Protein AF-A0A2A4LV52-F1 (afdb_monomer)

Solvent-accessible surface area (backbone atoms only — not comparable to full-atom values): 8331 Å² total; per-residue (Å²): 109,85,69,52,55,65,32,71,67,92,67,89,53,76,90,71,63,57,80,43,78,63,77,78,60,92,86,56,57,67,69,60,52,54,48,50,57,48,32,52,53,50,46,34,61,74,71,62,59,76,91,70,81,83,74,89,60,63,65,87,78,46,55,69,75,65,46,70,74,53,91,73,77,70,91,44,71,68,54,44,46,52,49,47,67,78,61,40,65,55,48,39,53,93,69,74,39,54,70,71,58,53,51,52,50,45,52,60,51,47,55,58,49,50,54,54,75,74,45,89,51,74,63,53,48,75,75,50,69,85,113

Foldseek 3Di:
DVQDQKDFDDDPDPVPTDIDGHPDDPVDDPVVVVLVVVLVVVVCVVVVPDPDDDDPDRLVPDD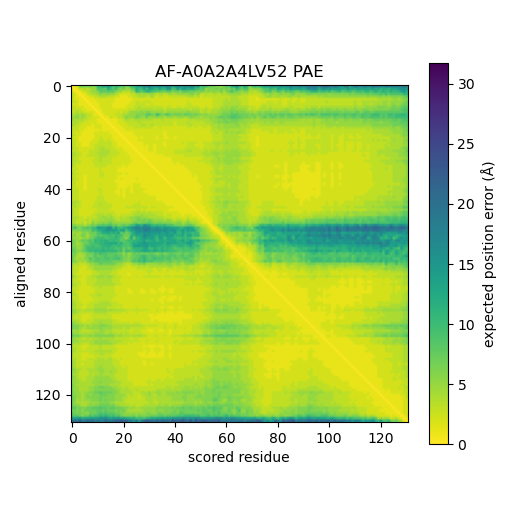PVVNVVDDDDDPDPLSVLVCCVVPVPSSPVPPNDDPVRSVVVSVVVVVVVVVVVPDDDVVCCVVPVVD

pLDDT: mean 93.96, std 7.65, range [66.62, 98.75]

Mean predicted aligned error: 4.25 Å

Nearest PDB structures (foldseek):
  8pvg-assembly1_A  TM=9.903E-01  e=9.230E-13  Escherichia coli
  7w85-assembly1_A  TM=9.810E-01  e=1.764E-12  Escherichia coli BL21(DE3)
  4xyc-assembly2_J  TM=9.687E-01  e=3.143E-10  Mycobacterium tuberculosis
  1hto-assembly1_A  TM=9.729E-01  e=1.076E-09  Mycobacterium tuberculosis
  4xyc-assembly1_A  TM=9.620E-01  e=1.009E-09  Mycobacterium tuberculosis

Secondary structure (DSSP, 8-state):
--SSSEE----SSGGG---EE-S--TTS-HHHHHHHHHHHHHHHHHTT----S---S-GGGS-HHHHHTS----SSHHHHHHHHHHTTHHHHGGGSS-HHHHHHHHHHHHHHHHHHHTSPPHHHHHHHTT-

Sequence (131 aa):
NRSASIRIPFVANPKARRIEVRYPDPTANPYLAFTAMLMAGLDGIQNKIHPGDAADKDLYDLPPEEAAAIPTVASSFEQALEALDNDRAFLTAGGVMDDDVIDAYIALKSEEIERLNMTTHPVEFDMYYSV

Radius of gyration: 18.86 Å; Cα contacts (8 Å, |Δi|>4): 66; chains: 1; bounding box: 32×36×62 Å

Structure (mmCIF, N/CA/C/O backbone):
data_AF-A0A2A4LV52-F1
#
_entry.id   AF-A0A2A4LV52-F1
#
loop_
_atom_site.group_PDB
_atom_site.id
_atom_site.type_symbol
_atom_site.label_atom_id
_atom_site.label_alt_id
_atom_site.label_comp_id
_atom_site.label_asym_id
_atom_site.label_entity_id
_atom_site.label_seq_id
_atom_site.pdbx_PDB_ins_c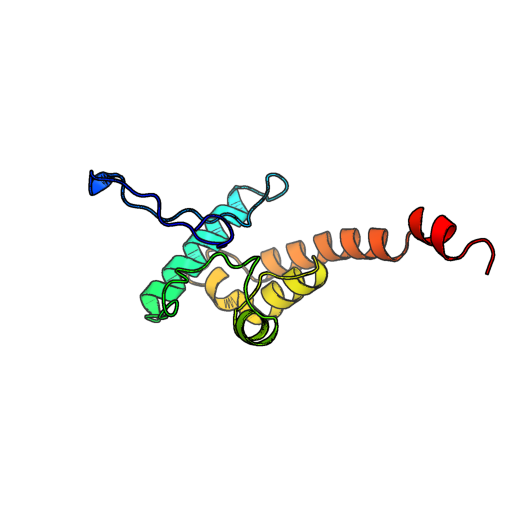ode
_atom_site.Cartn_x
_atom_site.Cartn_y
_atom_site.Cartn_z
_atom_site.occupancy
_atom_site.B_iso_or_equiv
_atom_site.auth_seq_id
_atom_site.auth_comp_id
_atom_site.auth_asym_id
_atom_site.auth_atom_id
_atom_site.pdbx_PDB_model_num
ATOM 1 N N . ASN A 1 1 ? 13.656 -15.436 5.053 1.00 66.62 1 ASN A N 1
ATOM 2 C CA . ASN A 1 1 ? 13.100 -15.174 3.718 1.00 66.62 1 ASN A CA 1
ATOM 3 C C . ASN A 1 1 ? 13.164 -13.669 3.410 1.00 66.62 1 ASN A C 1
ATOM 5 O O . ASN A 1 1 ? 12.748 -12.890 4.262 1.00 66.62 1 ASN A O 1
ATOM 9 N N . ARG A 1 2 ? 13.779 -13.245 2.291 1.00 75.06 2 ARG A N 1
ATOM 10 C CA . ARG A 1 2 ? 13.836 -11.825 1.857 1.00 75.06 2 ARG A CA 1
ATOM 11 C C . ARG A 1 2 ? 12.910 -11.517 0.674 1.00 75.06 2 ARG A C 1
ATOM 13 O O . ARG A 1 2 ? 12.724 -10.337 0.393 1.00 75.06 2 ARG A O 1
ATOM 20 N N . SER A 1 3 ? 12.360 -12.541 0.024 1.00 81.06 3 SER A N 1
ATOM 21 C CA . SER A 1 3 ? 11.364 -12.407 -1.040 1.00 81.06 3 SER A CA 1
ATOM 22 C C . SER A 1 3 ? 9.948 -12.217 -0.492 1.00 81.06 3 SER A C 1
ATOM 24 O O . SER A 1 3 ? 9.090 -11.690 -1.186 1.00 81.06 3 SER A O 1
ATOM 26 N N . ALA A 1 4 ? 9.713 -12.548 0.782 1.00 87.00 4 ALA A N 1
ATOM 27 C CA . ALA A 1 4 ? 8.453 -12.266 1.467 1.00 87.00 4 ALA A CA 1
ATOM 28 C C . ALA A 1 4 ? 8.227 -10.765 1.746 1.00 87.00 4 ALA A C 1
ATOM 30 O O . ALA A 1 4 ? 9.115 -10.061 2.241 1.00 87.00 4 ALA A O 1
ATOM 31 N N . SER A 1 5 ? 6.989 -10.318 1.523 1.00 92.19 5 SER A N 1
ATOM 32 C CA . SER A 1 5 ? 6.509 -8.948 1.758 1.00 92.19 5 SER A CA 1
ATOM 33 C C . SER A 1 5 ? 6.501 -8.529 3.231 1.00 92.19 5 SER A C 1
ATOM 35 O O . SER A 1 5 ? 6.680 -7.351 3.540 1.00 92.19 5 SER A O 1
ATOM 37 N N . ILE A 1 6 ? 6.322 -9.483 4.150 1.00 94.62 6 ILE A N 1
ATOM 38 C CA . ILE A 1 6 ? 6.437 -9.268 5.595 1.00 94.62 6 ILE A CA 1
ATOM 39 C C . ILE A 1 6 ? 7.563 -10.151 6.118 1.00 94.62 6 ILE A C 1
ATOM 41 O O . ILE A 1 6 ? 7.543 -11.373 5.975 1.00 94.62 6 ILE A O 1
ATOM 45 N N . ARG A 1 7 ? 8.555 -9.530 6.754 1.00 94.19 7 ARG A N 1
ATOM 46 C CA . ARG A 1 7 ? 9.685 -10.221 7.376 1.00 94.19 7 ARG A CA 1
ATOM 47 C C . ARG A 1 7 ? 9.580 -10.142 8.892 1.00 94.19 7 ARG A C 1
ATOM 49 O O . ARG A 1 7 ? 9.290 -9.087 9.446 1.00 94.19 7 ARG A O 1
ATOM 56 N N . ILE A 1 8 ? 9.918 -11.235 9.571 1.00 93.75 8 ILE A N 1
ATOM 57 C CA . ILE A 1 8 ? 10.145 -11.258 11.020 1.00 93.75 8 ILE A CA 1
ATOM 58 C C . ILE A 1 8 ? 11.663 -11.229 11.256 1.00 93.75 8 ILE A C 1
ATOM 60 O O . ILE A 1 8 ? 12.339 -12.224 10.979 1.00 93.75 8 ILE A O 1
ATOM 64 N N . PRO A 1 9 ? 12.250 -10.105 11.713 1.00 93.50 9 PRO A N 1
ATOM 65 C CA . PRO A 1 9 ? 13.676 -10.048 12.007 1.00 93.50 9 PRO A CA 1
ATOM 66 C C . PRO A 1 9 ? 14.041 -10.988 13.159 1.00 93.50 9 PRO A C 1
ATOM 68 O O . PRO A 1 9 ? 13.412 -10.960 14.218 1.00 93.50 9 PRO A O 1
ATOM 71 N N . PHE A 1 10 ? 15.098 -11.781 12.978 1.00 93.44 10 PHE A N 1
ATOM 72 C CA . PHE A 1 10 ? 15.627 -12.615 14.052 1.00 93.44 10 PHE A CA 1
ATOM 73 C C . PHE A 1 10 ? 16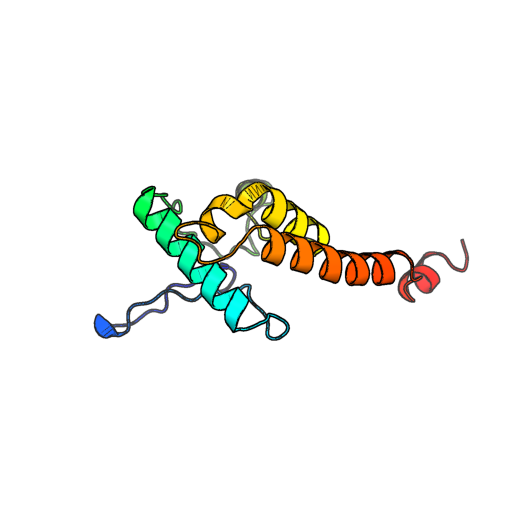.253 -11.738 15.144 1.00 93.44 10 PHE A C 1
ATOM 75 O O . PHE A 1 10 ? 17.182 -10.972 14.880 1.00 93.44 10 PHE A O 1
ATOM 82 N N . VAL A 1 11 ? 15.744 -11.848 16.372 1.00 95.69 11 VAL A N 1
ATOM 83 C CA . VAL A 1 11 ? 16.219 -11.099 17.542 1.00 95.69 11 VAL A CA 1
ATOM 84 C C . VAL A 1 11 ? 16.155 -11.970 18.796 1.00 95.69 11 VAL A C 1
ATOM 86 O O . VAL A 1 11 ? 15.175 -12.677 19.017 1.00 95.69 11 VAL A O 1
ATOM 89 N N . ALA A 1 12 ? 17.183 -11.891 19.647 1.00 96.06 12 ALA A N 1
ATOM 90 C CA . ALA A 1 12 ? 17.207 -12.607 20.926 1.00 96.06 12 ALA A CA 1
ATOM 91 C C . ALA A 1 12 ? 16.421 -11.874 22.030 1.00 96.06 12 ALA A C 1
ATOM 93 O O . ALA A 1 12 ? 15.802 -12.506 22.880 1.00 96.06 12 ALA A O 1
ATOM 94 N N . ASN A 1 13 ? 16.431 -10.534 22.021 1.00 96.75 13 ASN A N 1
ATOM 95 C CA . ASN A 1 13 ? 15.744 -9.721 23.024 1.00 96.75 13 ASN A CA 1
ATOM 96 C C . ASN A 1 13 ? 14.234 -9.646 22.722 1.00 96.75 13 ASN A C 1
ATOM 98 O O . ASN A 1 13 ? 13.867 -9.102 21.675 1.00 96.75 13 ASN A O 1
ATOM 102 N N . PRO A 1 14 ? 13.347 -10.084 23.639 1.00 96.62 14 PRO A N 1
ATOM 103 C CA . PRO A 1 14 ? 11.900 -9.992 23.446 1.00 96.62 14 PRO A CA 1
ATOM 104 C C . PRO A 1 14 ? 11.397 -8.569 23.168 1.00 96.62 14 PRO A C 1
ATOM 106 O O . PRO A 1 14 ? 10.486 -8.402 22.366 1.00 96.62 14 PRO A O 1
ATOM 109 N N . LYS A 1 15 ? 12.025 -7.536 23.750 1.00 97.06 15 LYS A N 1
ATOM 110 C CA . LYS A 1 15 ? 11.649 -6.126 23.527 1.00 97.06 15 LYS A CA 1
ATOM 111 C C . LYS A 1 15 ? 11.951 -5.623 22.111 1.00 97.06 15 LYS A C 1
ATOM 113 O O . LYS A 1 15 ? 11.442 -4.583 21.721 1.00 97.06 15 LYS A O 1
ATOM 118 N N . ALA A 1 16 ? 12.791 -6.331 21.354 1.00 97.12 16 ALA A N 1
ATOM 119 C CA . ALA A 1 16 ? 13.133 -5.983 19.975 1.00 97.12 16 ALA A CA 1
ATOM 120 C C . ALA A 1 16 ? 12.271 -6.726 18.934 1.00 97.12 16 ALA A C 1
ATOM 122 O O . ALA A 1 16 ? 12.462 -6.519 17.728 1.00 97.12 16 ALA A O 1
ATOM 123 N N . ARG A 1 17 ? 11.368 -7.617 19.380 1.00 97.12 17 ARG A N 1
ATOM 124 C CA . ARG A 1 17 ? 10.502 -8.423 18.513 1.00 97.12 17 ARG A CA 1
ATOM 125 C C . ARG A 1 17 ? 9.500 -7.523 17.798 1.00 97.12 17 ARG A C 1
ATOM 127 O O . ARG A 1 17 ? 8.819 -6.725 18.431 1.00 97.12 17 ARG A O 1
ATOM 134 N N . ARG A 1 18 ? 9.435 -7.659 16.476 1.00 97.62 18 ARG A N 1
ATOM 135 C CA . ARG A 1 18 ? 8.599 -6.844 15.590 1.00 97.62 18 ARG A CA 1
ATOM 136 C C . ARG A 1 18 ? 8.395 -7.544 14.251 1.00 97.62 18 ARG A C 1
ATOM 138 O O . ARG A 1 18 ? 9.080 -8.526 13.964 1.00 97.62 18 ARG A O 1
ATOM 145 N N . ILE A 1 19 ? 7.510 -6.987 13.437 1.00 97.38 19 ILE A N 1
ATOM 146 C CA . ILE A 1 19 ? 7.397 -7.286 12.009 1.00 97.38 19 ILE A CA 1
ATOM 147 C C . ILE A 1 19 ? 8.038 -6.162 11.191 1.00 97.38 19 ILE A C 1
ATOM 149 O O . ILE A 1 19 ? 8.208 -5.043 11.677 1.00 97.38 19 ILE A O 1
ATOM 153 N N . GLU A 1 20 ? 8.409 -6.466 9.957 1.00 97.31 20 GLU A N 1
ATOM 154 C CA . GLU A 1 20 ? 8.872 -5.503 8.966 1.00 97.31 20 GLU A CA 1
ATOM 155 C C . GLU A 1 20 ? 8.057 -5.693 7.687 1.00 97.31 20 GLU A C 1
ATOM 157 O O . GLU A 1 20 ? 8.171 -6.724 7.025 1.00 97.31 20 GLU A O 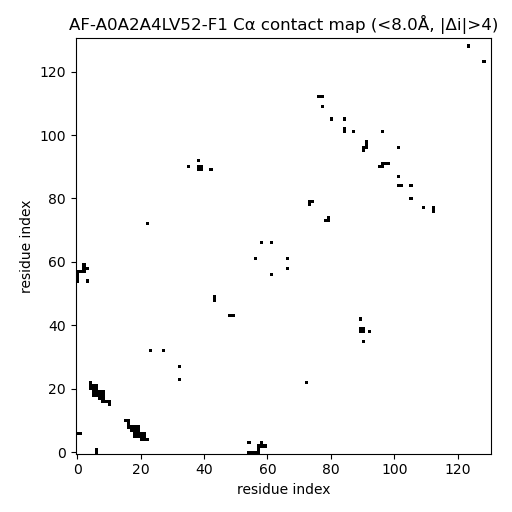1
ATOM 162 N N . VAL A 1 21 ? 7.248 -4.691 7.354 1.00 97.38 21 VAL A N 1
ATOM 163 C CA . VAL A 1 21 ? 6.466 -4.623 6.117 1.00 97.38 21 VAL A CA 1
ATOM 164 C C . VAL A 1 21 ? 7.342 -3.985 5.035 1.00 97.38 21 VAL A C 1
ATOM 166 O O . VAL A 1 21 ? 7.900 -2.913 5.259 1.00 97.38 21 VAL A O 1
ATOM 169 N N . ARG A 1 22 ? 7.531 -4.668 3.899 1.00 96.06 22 ARG A N 1
ATOM 170 C CA . ARG A 1 22 ? 8.605 -4.364 2.928 1.00 96.06 22 ARG A CA 1
ATOM 171 C C . ARG A 1 22 ? 8.130 -3.841 1.573 1.00 96.06 22 ARG A C 1
ATOM 173 O O . ARG A 1 22 ? 8.975 -3.448 0.779 1.00 96.06 22 ARG A O 1
ATOM 180 N N . TYR A 1 23 ? 6.827 -3.871 1.304 1.00 95.81 23 TYR A N 1
ATOM 181 C CA . TYR A 1 23 ? 6.250 -3.333 0.070 1.00 95.81 23 TYR A CA 1
ATOM 182 C C . TYR A 1 23 ? 6.082 -1.800 0.026 1.00 95.81 23 TYR A C 1
ATOM 184 O O . TYR A 1 23 ? 6.018 -1.288 -1.086 1.00 95.81 23 TYR A O 1
ATOM 192 N N . PRO A 1 24 ? 6.020 -1.038 1.144 1.00 97.50 24 PRO A N 1
ATOM 193 C CA . PRO A 1 24 ? 5.979 0.420 1.059 1.00 97.50 24 PRO A CA 1
ATOM 194 C C . PRO A 1 24 ? 7.269 1.005 0.476 1.00 97.50 24 PRO A C 1
ATOM 196 O O . PRO A 1 24 ? 8.369 0.559 0.812 1.00 97.50 24 PRO A O 1
ATOM 199 N N . ASP A 1 25 ? 7.132 2.060 -0.324 1.00 97.81 25 ASP A N 1
ATOM 200 C CA . ASP A 1 25 ? 8.242 2.811 -0.909 1.00 97.81 25 ASP A CA 1
ATOM 201 C C . ASP A 1 25 ? 8.242 4.297 -0.462 1.00 97.81 25 ASP A C 1
ATOM 203 O O . ASP A 1 25 ? 7.272 4.770 0.139 1.00 97.81 25 ASP A O 1
ATOM 207 N N . PRO A 1 26 ? 9.331 5.058 -0.708 1.00 97.56 26 PRO A N 1
ATOM 208 C CA . PRO A 1 26 ? 9.462 6.443 -0.243 1.00 97.56 26 PRO A CA 1
ATOM 209 C C . PRO A 1 26 ? 8.523 7.467 -0.899 1.00 97.56 26 PRO A C 1
ATOM 211 O O . PRO A 1 26 ? 8.522 8.620 -0.473 1.00 97.56 26 PRO A O 1
ATOM 214 N N . THR A 1 27 ? 7.768 7.097 -1.937 1.00 97.62 27 THR A N 1
ATOM 215 C CA . THR A 1 27 ? 6.774 7.983 -2.565 1.00 97.62 27 THR A CA 1
ATOM 216 C C . THR A 1 27 ? 5.469 8.042 -1.772 1.00 97.62 27 THR A C 1
ATOM 218 O O . THR A 1 27 ? 4.672 8.967 -1.949 1.00 97.62 27 THR A O 1
ATOM 221 N N . ALA A 1 28 ? 5.261 7.094 -0.853 1.00 97.88 28 ALA A N 1
ATOM 222 C CA . ALA A 1 28 ? 4.098 7.067 0.012 1.00 97.88 28 ALA A CA 1
ATOM 223 C C . ALA A 1 28 ? 4.070 8.270 0.970 1.00 97.88 28 ALA A C 1
ATOM 225 O O . ALA A 1 28 ? 5.086 8.678 1.537 1.00 97.88 28 ALA A O 1
ATOM 226 N N . ASN A 1 29 ? 2.872 8.800 1.232 1.00 98.19 29 ASN A N 1
ATOM 227 C CA . ASN A 1 29 ? 2.686 9.757 2.318 1.00 98.19 29 ASN A CA 1
ATOM 228 C C . ASN A 1 29 ? 2.867 9.016 3.660 1.00 98.19 29 ASN A C 1
ATOM 230 O O . ASN A 1 29 ? 2.058 8.134 3.962 1.00 98.19 29 ASN A O 1
ATOM 234 N N . PRO A 1 30 ? 3.872 9.361 4.489 1.00 98.06 30 PRO A N 1
ATOM 235 C CA . PRO A 1 30 ? 4.194 8.594 5.691 1.00 98.06 30 PRO A CA 1
ATOM 236 C C . PRO A 1 30 ? 3.052 8.582 6.714 1.00 98.06 30 PRO A C 1
ATOM 238 O O . PRO A 1 30 ? 2.871 7.585 7.409 1.00 98.06 30 PRO A O 1
ATOM 241 N N . TYR A 1 31 ? 2.252 9.651 6.786 1.00 98.38 31 TYR A N 1
ATOM 242 C CA . TYR A 1 31 ? 1.111 9.716 7.698 1.00 98.38 31 TYR A CA 1
ATOM 243 C C . TYR A 1 31 ? 0.027 8.721 7.285 1.00 98.38 31 TYR 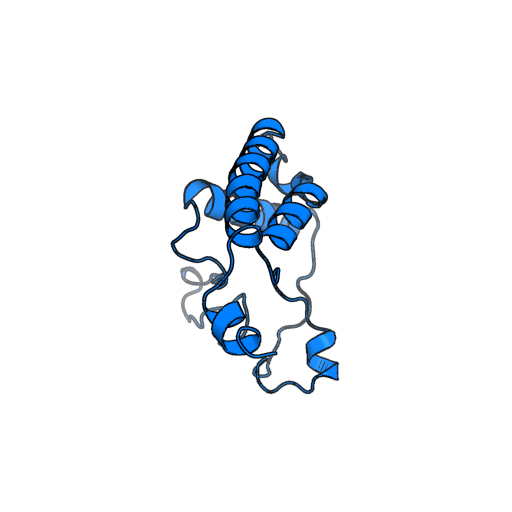A C 1
ATOM 245 O O . TYR A 1 31 ? -0.414 7.914 8.102 1.00 98.38 31 TYR A O 1
ATOM 253 N N . LEU A 1 32 ? -0.360 8.734 6.008 1.00 98.06 32 LEU A N 1
ATOM 254 C CA . LEU A 1 32 ? -1.400 7.843 5.492 1.00 98.06 32 LEU A CA 1
ATOM 255 C C . LEU A 1 32 ? -0.930 6.386 5.488 1.00 98.06 32 LEU A C 1
ATOM 257 O O . LEU A 1 32 ? -1.666 5.509 5.925 1.00 98.06 32 LEU A O 1
ATOM 261 N N . ALA A 1 33 ? 0.316 6.132 5.084 1.00 98.25 33 ALA A N 1
ATOM 262 C CA . ALA A 1 33 ? 0.876 4.787 5.020 1.00 98.25 33 ALA A CA 1
ATOM 263 C C . ALA A 1 33 ? 0.965 4.124 6.403 1.00 98.25 33 ALA A C 1
ATOM 265 O O . ALA A 1 33 ? 0.528 2.984 6.569 1.00 98.25 33 ALA A O 1
ATOM 266 N N . PHE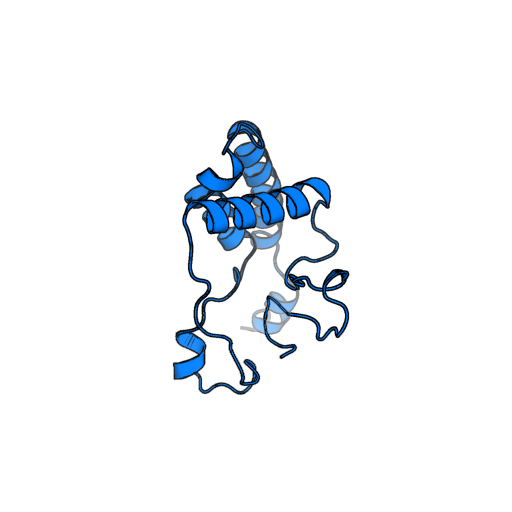 A 1 34 ? 1.496 4.823 7.416 1.00 98.38 34 PHE A N 1
ATOM 267 C CA . PHE A 1 34 ? 1.548 4.277 8.776 1.00 98.38 34 PHE A CA 1
ATOM 268 C C . PHE A 1 34 ? 0.160 4.117 9.389 1.00 98.38 34 PHE A C 1
ATOM 270 O O . PHE A 1 34 ? -0.071 3.128 10.083 1.00 98.38 34 PHE A O 1
ATOM 277 N N . THR A 1 35 ? -0.767 5.034 9.099 1.00 98.31 35 THR A N 1
ATOM 278 C CA . THR A 1 35 ? -2.156 4.912 9.554 1.00 98.31 35 THR A CA 1
ATOM 279 C C . THR A 1 35 ? -2.813 3.677 8.945 1.00 98.31 35 THR A C 1
ATOM 281 O O . THR A 1 35 ? -3.307 2.837 9.688 1.00 98.31 35 THR A O 1
ATOM 284 N N . ALA A 1 36 ? -2.736 3.494 7.625 1.00 98.38 36 ALA A N 1
ATOM 285 C CA . ALA A 1 36 ? -3.313 2.334 6.950 1.00 98.38 36 ALA A CA 1
ATOM 286 C C . ALA A 1 36 ? -2.723 1.008 7.456 1.00 98.38 36 ALA A C 1
ATOM 288 O O . ALA A 1 36 ? -3.466 0.078 7.760 1.00 98.38 36 ALA A O 1
ATOM 289 N N . MET A 1 37 ? -1.398 0.932 7.636 1.00 98.50 37 MET A N 1
ATOM 290 C CA . MET A 1 37 ? -0.750 -0.260 8.200 1.00 98.50 37 MET A CA 1
ATOM 291 C C . MET A 1 37 ? -1.196 -0.557 9.637 1.00 98.50 37 MET A C 1
ATOM 293 O O . MET A 1 37 ? -1.392 -1.720 9.990 1.00 98.50 37 MET A O 1
ATOM 297 N N . LEU A 1 38 ? -1.353 0.474 10.474 1.00 98.56 38 LEU A N 1
ATOM 298 C CA . LEU A 1 38 ? -1.839 0.305 11.841 1.00 98.56 38 LEU A CA 1
ATOM 299 C C . LEU A 1 38 ? -3.287 -0.188 11.849 1.00 98.56 38 LEU A C 1
ATOM 301 O O . LEU A 1 38 ? -3.589 -1.157 12.541 1.00 98.56 38 LEU A O 1
ATOM 305 N N . MET A 1 39 ? -4.157 0.455 11.072 1.00 98.56 39 MET A N 1
ATOM 306 C CA . MET A 1 39 ? -5.580 0.127 11.011 1.00 98.56 39 MET A CA 1
ATOM 307 C C . MET A 1 39 ? -5.807 -1.296 10.494 1.00 98.56 39 MET A C 1
ATOM 309 O O . MET A 1 39 ? -6.530 -2.054 11.133 1.00 98.56 39 MET A O 1
ATOM 313 N N . ALA A 1 40 ? -5.105 -1.711 9.432 1.00 98.50 40 ALA A N 1
ATOM 314 C CA . ALA A 1 40 ? -5.167 -3.085 8.925 1.00 98.50 40 ALA A CA 1
ATOM 315 C C . ALA A 1 40 ? -4.706 -4.112 9.977 1.00 98.50 40 ALA A C 1
ATOM 317 O O . ALA A 1 40 ? -5.316 -5.166 10.156 1.00 98.50 40 ALA A O 1
ATOM 318 N N . GLY A 1 41 ? -3.641 -3.795 10.723 1.00 98.31 41 GLY A N 1
ATOM 319 C CA . GLY A 1 41 ? -3.165 -4.646 11.813 1.00 98.31 41 GLY A CA 1
ATOM 320 C C . GLY A 1 41 ? -4.168 -4.761 12.967 1.00 98.31 41 GLY A C 1
ATOM 321 O O . GLY A 1 41 ? -4.343 -5.846 13.522 1.00 98.31 41 GLY A O 1
ATOM 322 N N . LEU A 1 42 ? -4.833 -3.660 13.329 1.00 98.56 42 LEU A N 1
ATOM 323 C CA . LEU A 1 42 ? -5.859 -3.645 14.373 1.00 98.56 42 LEU A CA 1
ATOM 324 C C . LEU A 1 42 ? -7.102 -4.434 13.961 1.00 98.56 42 LEU A C 1
ATOM 326 O O . LEU A 1 42 ? -7.598 -5.214 14.774 1.00 98.56 42 LEU A O 1
ATOM 330 N N . ASP A 1 43 ? -7.560 -4.281 12.720 1.00 98.62 43 ASP A N 1
ATOM 331 C CA . ASP A 1 43 ? -8.678 -5.057 12.183 1.00 98.62 43 ASP A CA 1
ATOM 332 C C . ASP A 1 43 ? -8.379 -6.564 12.227 1.00 98.62 43 ASP A C 1
ATOM 334 O O . ASP A 1 43 ? -9.142 -7.342 12.807 1.00 98.62 43 ASP A O 1
ATOM 338 N N . GLY A 1 44 ? -7.187 -6.968 11.772 1.00 98.38 44 GLY A N 1
ATOM 339 C CA . GLY A 1 44 ? -6.741 -8.359 11.850 1.00 98.38 44 GLY A CA 1
ATOM 340 C C . GLY A 1 44 ? -6.724 -8.921 13.277 1.00 98.38 44 GLY A C 1
ATOM 341 O O . GLY A 1 44 ? -7.088 -10.080 13.490 1.00 98.38 44 GLY A O 1
ATOM 342 N N . ILE A 1 45 ? -6.360 -8.105 14.275 1.00 98.38 45 ILE A N 1
ATOM 343 C CA . ILE A 1 45 ? -6.412 -8.490 15.695 1.00 98.38 45 ILE A CA 1
ATOM 344 C C . ILE A 1 45 ? -7.861 -8.656 16.169 1.00 98.38 45 ILE A C 1
ATOM 346 O O . ILE A 1 45 ? -8.173 -9.654 16.824 1.00 98.38 45 ILE A O 1
ATOM 350 N N . GLN A 1 46 ? -8.738 -7.698 15.860 1.00 98.12 46 GLN A N 1
ATOM 351 C CA . GLN A 1 46 ? -10.139 -7.712 16.292 1.00 98.12 46 GLN A CA 1
ATOM 352 C C . GLN A 1 46 ? -10.899 -8.902 15.698 1.00 98.12 46 GLN A C 1
ATOM 354 O O . GLN A 1 46 ? -11.588 -9.622 16.425 1.00 98.12 46 GLN A O 1
ATOM 359 N N . ASN A 1 47 ? -10.693 -9.157 14.407 1.00 98.12 47 ASN A N 1
ATOM 360 C CA . ASN A 1 47 ? -11.352 -10.220 13.654 1.00 98.12 47 ASN A CA 1
ATOM 361 C C . ASN A 1 47 ? -10.617 -11.569 13.721 1.00 98.12 47 ASN A C 1
ATOM 363 O O . ASN A 1 47 ? -11.094 -12.560 13.172 1.00 98.12 47 ASN A O 1
ATOM 367 N N . LYS A 1 48 ? -9.481 -11.642 14.432 1.00 98.00 48 LYS A N 1
ATOM 368 C CA . LYS A 1 48 ? -8.652 -12.852 14.593 1.00 98.00 48 LYS A CA 1
ATOM 369 C C . LYS A 1 48 ? -8.250 -13.480 13.254 1.00 98.00 48 LYS A C 1
ATOM 371 O O . LYS A 1 48 ? -8.279 -14.703 13.100 1.00 98.00 48 LYS A O 1
ATOM 376 N N . ILE A 1 49 ? -7.872 -12.642 12.294 1.00 98.00 49 ILE A N 1
ATOM 377 C CA . ILE A 1 49 ? -7.491 -13.079 10.952 1.00 98.00 49 ILE A CA 1
ATOM 378 C C . ILE A 1 49 ? -6.182 -13.868 11.044 1.00 98.00 49 ILE A C 1
ATOM 380 O O . ILE A 1 49 ? -5.151 -13.353 11.482 1.00 98.00 49 ILE A O 1
ATOM 384 N N . HIS A 1 50 ? -6.225 -15.140 10.649 1.00 96.62 50 HIS A N 1
ATOM 385 C CA . HIS A 1 50 ? -5.033 -15.978 10.590 1.00 96.62 50 HIS A CA 1
ATOM 386 C C . HIS A 1 50 ? -4.233 -15.631 9.320 1.00 96.62 50 HIS A C 1
ATOM 388 O O . HIS A 1 50 ? -4.796 -15.727 8.231 1.00 96.62 50 HIS A O 1
ATOM 394 N N . PRO A 1 51 ? -2.936 -15.273 9.413 1.00 91.81 51 PRO A N 1
ATOM 395 C CA . PRO A 1 51 ? -2.141 -14.848 8.252 1.00 91.81 51 PRO A CA 1
ATOM 396 C C . PRO A 1 51 ? -1.780 -15.994 7.291 1.00 91.81 51 PRO A C 1
ATOM 398 O O . PRO A 1 51 ? -1.194 -15.753 6.241 1.00 91.81 51 PRO A O 1
ATOM 401 N N . GLY A 1 52 ? -2.104 -17.233 7.662 1.00 90.50 52 GLY A N 1
ATOM 402 C CA . GLY A 1 52 ? -1.665 -18.442 6.969 1.00 90.50 52 GLY A CA 1
ATOM 403 C C . GLY A 1 52 ? -0.344 -18.971 7.520 1.00 90.50 52 GLY A C 1
ATOM 404 O O . GLY A 1 52 ? 0.195 -18.451 8.502 1.00 90.50 52 GLY A O 1
ATOM 405 N N . ASP A 1 53 ? 0.148 -20.038 6.901 1.00 88.38 53 ASP A N 1
ATOM 406 C CA . ASP A 1 53 ? 1.410 -20.662 7.284 1.00 88.38 53 ASP A CA 1
ATOM 407 C C . ASP A 1 53 ? 2.607 -19.862 6.756 1.00 88.38 53 ASP A C 1
ATOM 409 O O . ASP A 1 53 ? 2.549 -19.207 5.712 1.00 88.38 53 ASP A O 1
ATOM 413 N N . ALA A 1 54 ? 3.719 -19.902 7.492 1.00 84.88 54 ALA A N 1
ATOM 414 C CA . ALA A 1 54 ? 4.929 -19.196 7.099 1.00 84.88 54 ALA A CA 1
ATOM 415 C C . ALA A 1 54 ? 5.548 -19.812 5.833 1.00 84.88 54 ALA A C 1
ATOM 417 O O . ALA A 1 54 ? 5.718 -21.026 5.725 1.00 84.88 54 ALA A O 1
ATOM 418 N N . ALA A 1 55 ? 5.945 -18.958 4.888 1.00 79.00 55 ALA A N 1
ATOM 419 C CA . ALA A 1 55 ? 6.677 -19.388 3.704 1.00 79.00 55 ALA A CA 1
ATOM 420 C C . ALA A 1 55 ? 8.169 -19.601 4.025 1.00 79.00 55 ALA A C 1
ATOM 422 O O . ALA A 1 55 ? 8.949 -18.643 4.112 1.00 79.00 55 ALA A O 1
ATOM 423 N N . ASP A 1 56 ? 8.569 -20.866 4.154 1.00 68.88 56 ASP A N 1
ATOM 424 C CA . ASP A 1 56 ? 9.953 -21.259 4.460 1.00 68.88 56 ASP A CA 1
ATOM 425 C C . ASP A 1 56 ? 10.867 -21.347 3.220 1.00 68.88 56 ASP A C 1
ATOM 427 O O . ASP A 1 56 ? 12.094 -21.357 3.355 1.00 68.88 56 ASP A O 1
ATOM 431 N N . LYS A 1 57 ? 10.293 -21.369 2.009 1.00 71.31 57 LYS A N 1
ATOM 432 C CA . LYS A 1 57 ? 11.022 -21.394 0.726 1.00 71.31 57 LYS A CA 1
ATOM 433 C C . LYS A 1 57 ? 11.270 -19.981 0.186 1.00 71.31 57 LYS A C 1
ATOM 435 O O . LYS A 1 57 ? 10.518 -19.057 0.496 1.00 71.31 57 LYS A O 1
ATOM 440 N N . ASP A 1 58 ? 12.301 -19.809 -0.643 1.00 74.81 58 ASP A N 1
ATOM 441 C CA . ASP A 1 58 ? 12.448 -18.575 -1.424 1.00 74.81 58 ASP A CA 1
ATOM 442 C C . ASP A 1 58 ? 11.302 -18.479 -2.441 1.00 74.81 58 ASP A C 1
ATOM 444 O O . ASP A 1 58 ? 11.116 -19.385 -3.251 1.00 74.81 58 ASP A O 1
ATOM 448 N N . LEU A 1 59 ? 10.513 -17.405 -2.368 1.00 75.94 59 LEU A N 1
ATOM 449 C CA . LEU A 1 59 ? 9.330 -17.214 -3.206 1.00 75.94 59 LEU A CA 1
ATOM 450 C C . LEU A 1 59 ? 9.674 -17.023 -4.691 1.00 75.94 59 LEU A C 1
ATOM 452 O O . LEU A 1 59 ? 8.811 -17.257 -5.530 1.00 75.94 59 LEU A O 1
ATOM 456 N N . TYR A 1 60 ? 10.906 -16.620 -5.025 1.00 70.31 60 TYR A N 1
ATOM 457 C CA . TYR A 1 60 ? 11.320 -16.424 -6.420 1.00 70.31 60 TYR A CA 1
ATOM 458 C C . TYR A 1 60 ? 11.515 -17.736 -7.190 1.00 70.31 60 TYR A C 1
ATOM 460 O O . TYR A 1 60 ? 11.356 -17.749 -8.407 1.00 70.31 60 TYR A O 1
ATOM 468 N N . ASP A 1 61 ? 11.815 -18.828 -6.485 1.00 76.50 61 ASP A N 1
ATOM 469 C CA . ASP A 1 61 ? 12.142 -20.128 -7.083 1.00 76.50 61 ASP A CA 1
ATOM 470 C C . ASP A 1 61 ? 10.980 -21.133 -6.978 1.00 76.50 61 ASP A C 1
ATOM 472 O O . ASP A 1 61 ? 11.158 -22.339 -7.177 1.00 76.50 61 ASP A O 1
ATOM 476 N N . LEU A 1 62 ? 9.780 -20.662 -6.627 1.00 78.06 62 LEU A N 1
ATOM 477 C CA . LEU A 1 62 ? 8.608 -21.523 -6.530 1.00 78.06 62 LEU A CA 1
ATOM 478 C C . LEU A 1 62 ? 8.139 -21.977 -7.921 1.00 78.06 62 LEU A C 1
ATOM 480 O O . LEU A 1 62 ? 8.098 -21.170 -8.854 1.00 78.06 62 LEU A O 1
ATOM 484 N N . PRO A 1 63 ? 7.714 -23.246 -8.071 1.00 83.88 63 PRO A N 1
ATOM 485 C CA . PRO A 1 63 ? 6.993 -23.679 -9.260 1.00 83.88 63 PRO A CA 1
ATOM 486 C C . PRO A 1 63 ? 5.783 -22.763 -9.519 1.00 83.88 63 PRO A C 1
ATOM 488 O O . PRO A 1 63 ? 5.115 -22.380 -8.555 1.00 83.88 63 PRO A O 1
ATOM 491 N N . PRO A 1 64 ? 5.438 -22.449 -10.783 1.00 82.88 64 PRO A N 1
ATOM 492 C CA . PRO A 1 64 ? 4.331 -21.540 -11.103 1.00 82.88 64 PRO A CA 1
ATOM 493 C C . PRO A 1 64 ? 2.997 -21.919 -10.446 1.00 82.88 64 PRO A C 1
ATOM 495 O O . PRO A 1 64 ? 2.243 -21.045 -10.032 1.00 82.88 64 PRO A O 1
ATOM 498 N N . GLU A 1 65 ? 2.729 -23.220 -10.307 1.00 82.88 65 GLU A N 1
ATOM 499 C CA . GLU A 1 65 ? 1.529 -23.737 -9.638 1.00 82.88 65 GLU A CA 1
ATOM 500 C C . GLU A 1 65 ? 1.508 -23.420 -8.134 1.00 82.88 65 GLU A C 1
ATOM 502 O O . GLU A 1 65 ? 0.466 -23.040 -7.606 1.00 82.88 65 GLU A O 1
ATOM 507 N N . GLU A 1 66 ? 2.654 -23.524 -7.445 1.00 79.94 66 GLU A N 1
ATOM 508 C CA . GLU A 1 66 ? 2.775 -23.144 -6.029 1.00 79.94 66 GLU A CA 1
ATOM 509 C C . GLU A 1 66 ? 2.697 -21.618 -5.867 1.00 79.94 66 GLU A C 1
ATOM 511 O O . GLU A 1 66 ? 2.052 -21.130 -4.942 1.00 79.94 66 GLU A O 1
ATOM 516 N N . ALA A 1 67 ? 3.309 -20.858 -6.782 1.00 80.50 67 ALA A N 1
ATOM 517 C CA . ALA A 1 67 ? 3.307 -19.396 -6.748 1.00 80.50 67 ALA A CA 1
ATOM 518 C C . ALA A 1 67 ? 1.906 -18.799 -6.965 1.00 80.50 67 ALA A C 1
ATOM 520 O O . ALA A 1 67 ? 1.553 -17.821 -6.311 1.00 80.50 67 ALA A O 1
ATOM 521 N N . ALA A 1 68 ? 1.087 -19.405 -7.832 1.00 83.31 68 ALA A N 1
ATOM 522 C CA . ALA A 1 68 ? -0.273 -18.943 -8.121 1.00 83.31 68 ALA A CA 1
ATOM 523 C C . ALA A 1 68 ? -1.221 -19.015 -6.910 1.00 83.31 68 ALA A C 1
ATOM 525 O O . ALA A 1 68 ? -2.221 -18.301 -6.866 1.00 83.31 68 ALA A O 1
ATOM 526 N N . ALA A 1 69 ? -0.919 -19.865 -5.924 1.00 84.25 69 ALA A N 1
ATOM 527 C CA . ALA A 1 69 ? -1.696 -19.974 -4.693 1.00 84.25 69 ALA A CA 1
ATOM 528 C C . ALA A 1 69 ? -1.335 -18.900 -3.648 1.00 84.25 69 ALA A C 1
ATOM 530 O O . ALA A 1 69 ? -2.014 -18.791 -2.626 1.00 84.25 69 ALA A O 1
ATOM 531 N N . ILE A 1 70 ? -0.266 -18.128 -3.869 1.00 85.44 70 ILE A N 1
ATOM 532 C CA . ILE A 1 70 ? 0.234 -17.145 -2.908 1.00 85.44 70 ILE A CA 1
ATOM 533 C C . ILE A 1 70 ? -0.373 -15.775 -3.222 1.00 85.44 70 ILE A C 1
ATOM 535 O O . ILE A 1 70 ? -0.186 -15.269 -4.328 1.00 85.44 70 ILE A O 1
ATOM 539 N N . PRO A 1 71 ? -1.054 -15.128 -2.257 1.00 90.00 71 PRO A N 1
ATOM 540 C CA . PRO A 1 71 ? -1.530 -13.764 -2.435 1.00 90.00 71 PRO A CA 1
ATOM 541 C C . PRO A 1 71 ? -0.374 -12.803 -2.733 1.00 90.00 71 PRO A C 1
ATOM 543 O O . PRO A 1 71 ? 0.638 -12.789 -2.026 1.00 90.00 71 PRO A O 1
ATOM 546 N N . THR A 1 72 ? -0.537 -11.966 -3.754 1.00 91.81 72 THR A N 1
ATOM 547 C CA . THR A 1 72 ? 0.442 -10.946 -4.147 1.00 91.81 72 THR A CA 1
ATOM 548 C C . THR A 1 72 ? -0.085 -9.541 -3.881 1.00 91.81 72 THR A C 1
ATOM 550 O O . THR A 1 72 ? -1.282 -9.326 -3.703 1.00 91.81 72 THR A O 1
ATOM 553 N N . VAL A 1 73 ? 0.820 -8.561 -3.867 1.00 95.06 73 VAL A N 1
ATOM 554 C CA . VAL A 1 73 ? 0.439 -7.142 -3.856 1.00 95.06 73 VAL A CA 1
ATOM 555 C C . VAL A 1 73 ? -0.226 -6.747 -5.180 1.00 95.06 73 VAL A C 1
ATOM 557 O O . VAL A 1 73 ? -0.130 -7.477 -6.170 1.00 95.06 73 VAL A O 1
ATOM 560 N N . ALA A 1 74 ? -0.877 -5.582 -5.196 1.00 97.25 74 ALA A N 1
ATOM 561 C CA . ALA A 1 74 ? -1.418 -5.002 -6.419 1.00 97.25 74 ALA A CA 1
ATOM 562 C C . ALA A 1 74 ? -0.320 -4.840 -7.488 1.00 97.25 74 ALA A C 1
ATOM 564 O O . ALA A 1 74 ? 0.801 -4.423 -7.195 1.00 97.25 74 ALA A O 1
ATOM 565 N N . SER A 1 75 ? -0.662 -5.184 -8.726 1.00 96.25 75 SER A N 1
ATOM 566 C CA . SER A 1 75 ? 0.223 -5.155 -9.897 1.00 96.25 75 SER A CA 1
ATOM 567 C C . SER A 1 75 ? 0.257 -3.797 -10.600 1.00 96.25 75 SER A C 1
ATOM 569 O O . SER A 1 75 ? 1.206 -3.494 -11.321 1.00 96.25 75 SER A O 1
ATOM 571 N N . SER A 1 76 ? -0.761 -2.968 -10.372 1.00 97.75 76 SER A N 1
ATOM 572 C CA . SER A 1 76 ? -0.866 -1.610 -10.889 1.00 97.75 76 SER A CA 1
ATOM 573 C C . SER A 1 76 ? -1.389 -0.672 -9.807 1.00 97.75 76 SER A C 1
ATOM 575 O O . SER A 1 76 ? -2.001 -1.101 -8.824 1.00 97.75 76 SER A O 1
ATOM 577 N N . PHE A 1 77 ? -1.155 0.627 -9.993 1.00 97.62 77 PHE A N 1
ATOM 578 C CA . PHE A 1 77 ? -1.686 1.617 -9.064 1.00 97.62 77 PHE A CA 1
ATOM 579 C C . PHE A 1 77 ? -3.217 1.690 -9.129 1.00 97.62 77 PHE A C 1
ATOM 581 O O . PHE A 1 77 ? -3.864 1.815 -8.097 1.00 97.62 77 PHE A O 1
ATOM 588 N N . GLU A 1 78 ? -3.795 1.499 -10.315 1.00 98.12 78 GLU A N 1
ATOM 589 C CA . GLU A 1 78 ? -5.244 1.406 -10.523 1.00 98.12 78 GLU A CA 1
ATOM 590 C C . GLU A 1 78 ? -5.867 0.267 -9.704 1.00 98.12 78 GLU A C 1
ATOM 592 O O . GLU A 1 78 ? -6.808 0.499 -8.952 1.00 98.12 78 GLU A O 1
ATOM 597 N N . GLN A 1 79 ? -5.264 -0.928 -9.732 1.00 98.31 79 GLN A N 1
ATOM 598 C CA . GLN A 1 79 ? -5.710 -2.061 -8.916 1.00 98.31 79 GLN A CA 1
ATOM 599 C C . GLN A 1 79 ? -5.625 -1.756 -7.412 1.00 98.31 79 GLN A C 1
ATOM 601 O O . GLN A 1 79 ? -6.471 -2.197 -6.636 1.00 98.31 79 GLN A O 1
ATOM 606 N N . ALA A 1 80 ? -4.603 -1.013 -6.976 1.00 98.50 80 ALA A N 1
ATOM 607 C CA . ALA A 1 80 ? -4.470 -0.619 -5.576 1.00 98.50 80 ALA A CA 1
ATOM 608 C C . ALA A 1 80 ? -5.553 0.388 -5.146 1.00 98.50 80 ALA A C 1
ATOM 610 O O . ALA A 1 80 ? -6.046 0.291 -4.023 1.00 98.50 80 ALA A O 1
ATOM 611 N N . LEU A 1 81 ? -5.936 1.328 -6.020 1.00 98.50 81 LEU A N 1
ATOM 612 C CA . LEU A 1 81 ? -7.023 2.277 -5.753 1.00 98.50 81 LEU A CA 1
ATOM 613 C C . LEU A 1 81 ? -8.395 1.592 -5.759 1.00 98.50 81 LEU A C 1
ATOM 615 O O . LEU A 1 81 ? -9.209 1.881 -4.890 1.00 98.50 81 LEU A O 1
ATOM 619 N N . GLU A 1 82 ? -8.633 0.646 -6.669 1.00 98.50 82 GLU A N 1
ATOM 620 C CA . GLU A 1 82 ? -9.857 -0.166 -6.677 1.00 98.50 82 GLU A CA 1
ATOM 621 C C . GLU A 1 82 ? -9.967 -1.031 -5.410 1.00 98.50 82 GLU A C 1
ATOM 623 O O . GLU A 1 82 ? -11.039 -1.150 -4.816 1.00 98.50 82 GLU A O 1
ATOM 628 N N . ALA A 1 83 ? -8.857 -1.621 -4.957 1.00 98.44 83 ALA A N 1
ATOM 629 C CA . ALA A 1 83 ? -8.830 -2.365 -3.700 1.00 98.44 83 ALA A CA 1
ATOM 630 C C . ALA A 1 83 ? -9.115 -1.455 -2.495 1.00 98.44 83 ALA A C 1
ATOM 632 O O . ALA A 1 83 ? -9.874 -1.841 -1.609 1.00 98.44 83 ALA A O 1
ATOM 633 N N . LEU A 1 84 ? -8.545 -0.244 -2.478 1.00 98.50 84 LEU A N 1
ATOM 634 C CA . LEU A 1 84 ? -8.838 0.762 -1.457 1.00 98.50 84 LEU A CA 1
ATOM 635 C C . LEU A 1 84 ? -10.326 1.125 -1.447 1.00 98.50 84 LEU A C 1
ATOM 637 O O . LEU A 1 84 ? -10.914 1.180 -0.374 1.00 98.50 84 LEU A O 1
ATOM 641 N N . ASP A 1 85 ? -10.930 1.345 -2.614 1.00 98.38 85 ASP A N 1
ATOM 642 C CA . ASP A 1 85 ? -12.349 1.680 -2.735 1.00 98.38 85 ASP A CA 1
ATOM 643 C C . ASP A 1 85 ? -13.238 0.571 -2.147 1.00 98.38 85 ASP A C 1
ATOM 645 O O . ASP A 1 85 ? -14.065 0.819 -1.266 1.00 98.38 85 ASP A O 1
ATOM 649 N N . ASN A 1 86 ? -12.990 -0.673 -2.563 1.00 98.44 86 ASN A N 1
ATOM 650 C CA . ASN A 1 86 ? -13.800 -1.829 -2.188 1.00 98.44 86 ASN A CA 1
ATOM 651 C C . ASN A 1 86 ? -13.593 -2.310 -0.738 1.00 98.44 86 ASN A C 1
ATOM 653 O O . ASN A 1 86 ? -14.499 -2.928 -0.179 1.00 98.44 86 ASN A O 1
ATOM 657 N N . ASP A 1 87 ? -12.431 -2.050 -0.128 1.00 98.06 87 ASP A N 1
ATOM 658 C CA . ASP A 1 87 ? -12.058 -2.544 1.210 1.00 98.06 87 ASP A CA 1
ATOM 659 C C . ASP A 1 87 ? -11.675 -1.413 2.186 1.00 98.06 87 ASP A C 1
ATOM 661 O O . ASP A 1 87 ? -10.786 -1.536 3.023 1.00 98.06 87 ASP A O 1
ATOM 665 N N . ARG A 1 88 ? -12.347 -0.262 2.107 1.00 98.00 88 ARG A N 1
ATOM 666 C CA . ARG A 1 88 ? -12.058 0.907 2.966 1.00 98.00 88 ARG A CA 1
ATOM 667 C C . ARG A 1 88 ? -12.557 0.809 4.413 1.00 98.00 88 ARG A C 1
ATOM 669 O O . ARG A 1 88 ? -12.193 1.645 5.241 1.00 98.00 88 ARG A O 1
ATOM 676 N N . ALA A 1 89 ? -13.388 -0.177 4.755 1.00 98.00 89 ALA A N 1
ATOM 677 C CA . ALA A 1 89 ? -14.085 -0.223 6.048 1.00 98.00 89 ALA A CA 1
ATOM 678 C C . ALA A 1 89 ? -13.135 -0.279 7.259 1.00 98.00 89 ALA A C 1
ATOM 680 O O . ALA A 1 89 ? -13.408 0.322 8.300 1.00 98.00 89 ALA A O 1
ATOM 681 N N . PHE A 1 90 ? -11.989 -0.953 7.126 1.00 98.31 90 PHE A N 1
ATOM 682 C CA . PHE A 1 90 ? -11.000 -1.008 8.203 1.00 98.31 90 PHE A CA 1
ATOM 683 C C . PHE A 1 90 ? -10.332 0.355 8.459 1.00 98.31 90 PHE A C 1
ATOM 685 O O . PHE A 1 90 ? -9.850 0.600 9.562 1.00 98.31 90 PHE A O 1
ATOM 692 N N . LEU A 1 91 ? -10.304 1.254 7.468 1.00 98.44 91 LEU A N 1
ATOM 693 C CA . LEU A 1 91 ? -9.727 2.597 7.587 1.00 98.44 91 LEU A CA 1
ATOM 694 C C . LEU A 1 91 ? -10.691 3.587 8.244 1.00 98.44 91 LEU A C 1
ATOM 696 O O . LEU A 1 91 ? -10.248 4.480 8.968 1.00 98.44 91 LEU A O 1
ATOM 700 N N . THR A 1 92 ? -11.995 3.420 8.018 1.00 97.94 92 THR A N 1
ATOM 701 C CA . THR A 1 92 ? -13.037 4.301 8.571 1.00 97.94 92 THR A CA 1
ATOM 702 C C . THR A 1 92 ? -13.428 3.936 10.005 1.00 97.94 92 THR A C 1
ATOM 704 O O . THR A 1 92 ? -14.077 4.715 10.711 1.00 97.94 92 THR A O 1
ATOM 707 N N . ALA A 1 93 ? -12.980 2.775 10.493 1.00 97.44 93 ALA A N 1
ATOM 708 C CA . ALA A 1 93 ? -13.193 2.338 11.865 1.00 97.44 93 ALA A CA 1
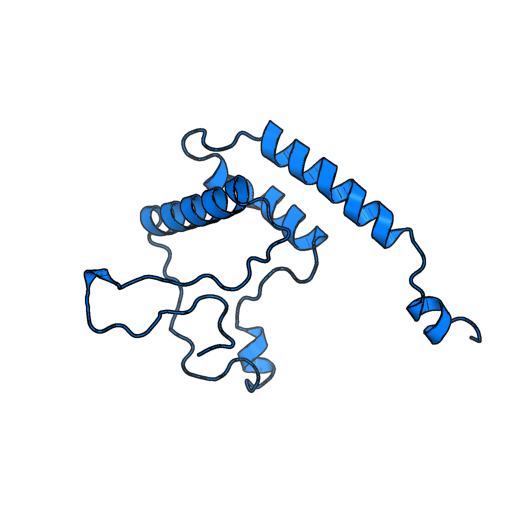ATOM 709 C C . ALA A 1 93 ? -12.733 3.399 12.885 1.00 97.44 93 ALA A C 1
ATOM 711 O O . ALA A 1 93 ? -11.604 3.888 12.861 1.00 97.44 93 ALA A O 1
ATOM 712 N N . GLY A 1 94 ? -13.628 3.765 13.809 1.00 96.25 94 GLY A N 1
ATOM 713 C CA . GLY A 1 94 ? -13.351 4.770 14.840 1.00 96.25 94 GLY A CA 1
ATOM 714 C C . GLY A 1 94 ? -13.206 6.210 14.330 1.00 96.25 94 GLY A C 1
ATOM 715 O O . GLY A 1 94 ? -12.764 7.054 15.105 1.00 96.25 94 GLY A O 1
ATOM 716 N N . GLY A 1 95 ? -13.570 6.494 13.072 1.00 96.81 95 GLY A N 1
ATOM 717 C CA . GLY A 1 95 ? -13.453 7.829 12.473 1.00 96.81 95 GLY A CA 1
ATOM 718 C C . GLY A 1 95 ? -12.004 8.264 12.250 1.00 96.81 95 GLY A C 1
ATOM 719 O O . GLY A 1 95 ? -11.686 9.444 12.371 1.00 96.81 95 GLY A O 1
ATOM 720 N N . VAL A 1 96 ? -11.098 7.306 12.016 1.00 97.44 96 VAL A N 1
ATOM 721 C CA . VAL A 1 96 ? -9.679 7.592 11.741 1.00 97.44 96 VAL A CA 1
ATOM 722 C C . VAL A 1 96 ? -9.499 8.195 10.348 1.00 97.44 96 VAL A C 1
ATOM 724 O O . VAL A 1 96 ? -8.689 9.105 10.171 1.00 97.44 96 VAL A O 1
ATOM 727 N N . MET A 1 97 ? -10.260 7.694 9.377 1.00 97.12 97 MET A N 1
ATOM 728 C CA . MET A 1 97 ? -10.433 8.287 8.056 1.00 97.12 97 MET A CA 1
ATOM 729 C C . MET A 1 97 ? -11.925 8.427 7.757 1.00 97.12 97 MET A C 1
ATOM 731 O O . MET A 1 97 ? -12.726 7.615 8.218 1.00 97.12 97 MET A O 1
ATOM 735 N N . ASP A 1 98 ? -12.266 9.430 6.957 1.00 96.62 98 ASP A N 1
ATOM 736 C CA . ASP A 1 98 ? -13.615 9.634 6.434 1.00 96.62 98 ASP A CA 1
ATOM 737 C C . ASP A 1 98 ? -13.653 9.253 4.950 1.00 96.62 98 ASP A C 1
ATOM 739 O O . ASP A 1 98 ? -12.639 9.376 4.253 1.00 96.62 98 ASP A O 1
ATOM 743 N N . ASP A 1 99 ? -14.822 8.840 4.455 1.00 98.00 99 ASP A N 1
ATOM 744 C CA . ASP A 1 99 ? -15.003 8.482 3.041 1.00 98.00 99 ASP A CA 1
ATOM 745 C C . ASP A 1 99 ? -14.609 9.632 2.107 1.00 98.00 99 ASP A C 1
ATOM 747 O O . ASP A 1 99 ? -13.898 9.398 1.135 1.00 98.00 99 ASP A O 1
ATOM 751 N N . ASP A 1 100 ? -14.925 10.881 2.468 1.00 98.00 100 ASP A N 1
ATOM 752 C CA . ASP A 1 100 ? -14.538 12.070 1.698 1.00 98.00 100 ASP A CA 1
ATOM 753 C C . ASP A 1 100 ? -13.013 12.172 1.492 1.00 98.00 100 ASP A C 1
ATOM 755 O O . ASP A 1 100 ? -12.544 12.595 0.434 1.00 98.00 100 ASP A O 1
ATOM 759 N N . VAL A 1 101 ? -12.216 11.785 2.497 1.00 96.75 101 VAL A N 1
ATOM 760 C CA . VAL A 1 101 ? -10.745 11.805 2.411 1.00 96.75 101 VAL A CA 1
ATOM 761 C C . VAL A 1 101 ? -10.250 10.698 1.485 1.00 96.75 101 VAL A C 1
ATOM 763 O O . VAL A 1 101 ? -9.327 10.924 0.698 1.00 96.75 101 VAL A O 1
ATOM 766 N N . ILE A 1 102 ? -10.851 9.511 1.577 1.00 98.44 102 ILE A N 1
ATOM 767 C CA . ILE A 1 102 ? -10.500 8.355 0.748 1.00 98.44 102 ILE A CA 1
ATOM 768 C C . ILE A 1 102 ? -10.875 8.627 -0.714 1.00 98.44 102 ILE A C 1
ATOM 770 O O . ILE A 1 102 ? -10.031 8.467 -1.595 1.00 98.44 102 ILE A O 1
ATOM 774 N N . ASP A 1 103 ? -12.079 9.135 -0.969 1.00 98.75 103 ASP A N 1
ATOM 775 C CA . ASP A 1 103 ? -12.567 9.471 -2.308 1.00 98.75 103 ASP A CA 1
ATOM 776 C C . ASP A 1 103 ? -11.740 10.586 -2.949 1.00 98.75 103 ASP A C 1
ATOM 778 O O . ASP A 1 103 ? -11.334 10.475 -4.107 1.00 98.75 103 ASP A O 1
ATOM 782 N N . ALA A 1 104 ? -11.406 11.637 -2.192 1.00 98.56 104 ALA A N 1
ATOM 783 C CA . ALA A 1 104 ? -10.532 1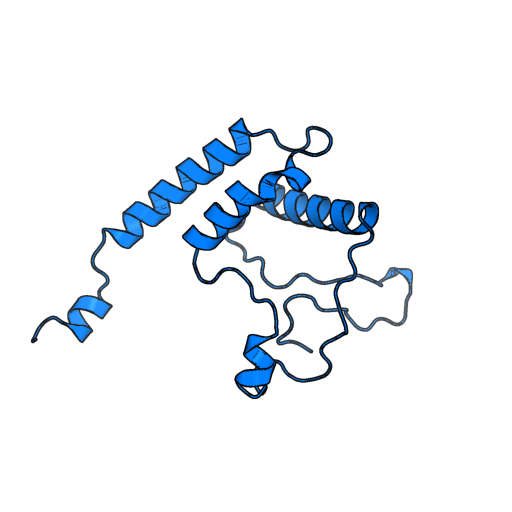2.698 -2.684 1.00 98.56 104 ALA A CA 1
ATOM 784 C C . ALA A 1 104 ? -9.125 12.176 -3.021 1.00 98.56 104 ALA A C 1
ATOM 786 O O . ALA A 1 104 ? -8.527 12.603 -4.012 1.00 98.56 104 ALA A O 1
ATOM 787 N N . TYR A 1 105 ? -8.592 11.246 -2.220 1.00 98.56 105 TYR A N 1
ATOM 788 C CA . TYR A 1 105 ? -7.311 10.603 -2.507 1.00 98.56 105 TYR A CA 1
ATOM 789 C C . TYR A 1 105 ? -7.380 9.765 -3.789 1.00 98.56 105 TYR A C 1
ATOM 791 O O . TYR A 1 105 ? -6.511 9.907 -4.650 1.00 98.56 105 TYR A O 1
ATOM 799 N N . ILE A 1 106 ? -8.418 8.936 -3.944 1.00 98.69 106 ILE A N 1
ATOM 800 C CA . ILE A 1 106 ? -8.634 8.117 -5.144 1.00 98.69 106 ILE A CA 1
ATOM 801 C C . ILE A 1 106 ? -8.754 9.007 -6.381 1.00 98.69 106 ILE A C 1
ATOM 803 O O . ILE A 1 106 ? -8.068 8.752 -7.370 1.00 98.69 106 ILE A O 1
ATOM 807 N N . ALA A 1 107 ? -9.553 10.075 -6.328 1.00 98.69 107 ALA A N 1
ATOM 808 C CA . ALA A 1 107 ? -9.727 11.000 -7.445 1.00 98.69 107 ALA A CA 1
ATOM 809 C C . ALA A 1 107 ? -8.395 11.643 -7.865 1.00 98.69 107 ALA A C 1
ATOM 811 O O . ALA A 1 107 ? -8.007 11.557 -9.029 1.00 98.69 107 ALA A O 1
ATOM 812 N N . LEU A 1 108 ? -7.641 12.190 -6.903 1.00 98.56 108 LEU A N 1
ATOM 813 C CA . LEU A 1 108 ? -6.338 12.809 -7.162 1.00 98.56 108 LEU A CA 1
ATOM 814 C C . LEU A 1 108 ? -5.355 11.834 -7.826 1.00 98.56 108 LEU A C 1
ATOM 816 O O . LEU A 1 108 ? -4.604 12.204 -8.726 1.00 98.56 108 LEU A O 1
ATOM 820 N N . LYS A 1 109 ? -5.336 10.580 -7.369 1.00 98.50 109 LYS A N 1
ATOM 821 C CA . LYS A 1 109 ? -4.430 9.553 -7.893 1.00 98.50 109 LYS A CA 1
ATOM 822 C C . LYS A 1 109 ? -4.892 8.961 -9.219 1.00 98.50 109 LYS A C 1
ATOM 824 O O . LYS A 1 109 ? -4.051 8.604 -10.041 1.00 98.50 109 LYS A O 1
ATOM 829 N N . SER A 1 110 ? -6.195 8.952 -9.470 1.00 98.38 110 SER A N 1
ATOM 830 C CA . SER A 1 110 ? -6.764 8.565 -10.761 1.00 98.38 110 SER A CA 1
ATOM 831 C C . SER A 1 110 ? -6.344 9.531 -11.872 1.00 98.38 110 SER A C 1
ATOM 833 O O . SER A 1 110 ? -5.990 9.075 -12.954 1.00 98.38 110 SER A O 1
ATOM 835 N N . GLU A 1 111 ? -6.260 10.838 -11.598 1.00 98.56 111 GLU A N 1
ATOM 836 C CA . GLU A 1 111 ? -5.741 11.824 -12.565 1.00 98.56 111 GLU A CA 1
ATOM 837 C C . GLU A 1 111 ? -4.268 11.560 -12.945 1.00 98.56 111 GLU A C 1
ATOM 839 O O . GLU A 1 111 ? -3.872 11.705 -14.106 1.00 98.56 111 GLU A O 1
ATOM 844 N N . GLU A 1 112 ? -3.434 11.141 -11.983 1.00 98.19 112 GLU A N 1
ATOM 845 C CA . GLU A 1 112 ? -2.034 10.766 -12.240 1.00 98.19 112 GLU A CA 1
ATOM 846 C C . GLU A 1 112 ? -1.942 9.528 -13.148 1.00 98.19 112 GLU A C 1
ATOM 848 O O . GLU A 1 112 ? -1.123 9.499 -14.073 1.00 98.19 112 GLU A O 1
ATOM 853 N N . ILE A 1 113 ? -2.799 8.531 -12.905 1.00 98.12 113 ILE A N 1
ATOM 854 C CA . ILE A 1 113 ? -2.900 7.308 -13.714 1.00 98.12 113 ILE A CA 1
ATOM 855 C C . ILE A 1 113 ? -3.377 7.639 -15.128 1.00 98.12 113 ILE A C 1
ATOM 857 O O . ILE A 1 113 ? -2.754 7.210 -16.098 1.00 98.12 113 ILE A O 1
ATOM 861 N N . GLU A 1 114 ? -4.441 8.433 -15.262 1.00 98.25 114 GLU A N 1
ATOM 862 C CA . GLU A 1 114 ? -5.012 8.808 -16.557 1.00 98.25 114 GLU A CA 1
ATOM 863 C C . GLU A 1 114 ? -3.969 9.513 -17.428 1.00 98.25 114 GLU A C 1
ATOM 865 O O . GLU A 1 114 ? -3.773 9.167 -18.595 1.00 98.25 114 GLU A O 1
ATOM 870 N N . ARG A 1 115 ? -3.212 10.447 -16.839 1.00 98.31 115 ARG A N 1
ATOM 871 C CA . ARG A 1 115 ? -2.116 11.126 -17.531 1.00 98.31 115 ARG A CA 1
ATOM 872 C C . ARG A 1 115 ? -1.071 10.143 -18.057 1.00 98.31 115 ARG A C 1
ATOM 874 O O . ARG A 1 115 ? -0.610 10.316 -19.186 1.00 98.31 115 ARG A O 1
ATOM 881 N N . LEU A 1 116 ? -0.665 9.161 -17.251 1.00 97.69 116 LEU A N 1
ATOM 882 C CA . LEU A 1 116 ? 0.314 8.157 -17.669 1.00 97.69 116 LEU A CA 1
ATOM 883 C C . LEU A 1 116 ? -0.246 7.292 -18.805 1.00 97.69 116 LEU A C 1
ATOM 885 O O . LEU A 1 116 ? 0.410 7.151 -19.831 1.00 97.69 116 LEU A O 1
ATOM 889 N N . ASN A 1 117 ? -1.471 6.790 -18.649 1.00 97.19 117 ASN A N 1
ATOM 890 C CA . ASN A 1 117 ? -2.123 5.895 -19.606 1.00 97.19 117 ASN A CA 1
ATOM 891 C C . ASN A 1 117 ? -2.401 6.562 -20.963 1.00 97.19 117 ASN A C 1
ATOM 893 O O . ASN A 1 117 ? -2.356 5.899 -21.995 1.00 97.19 117 ASN A O 1
ATOM 897 N N . MET A 1 118 ? -2.678 7.869 -20.983 1.00 97.75 118 MET A N 1
ATOM 898 C CA . MET A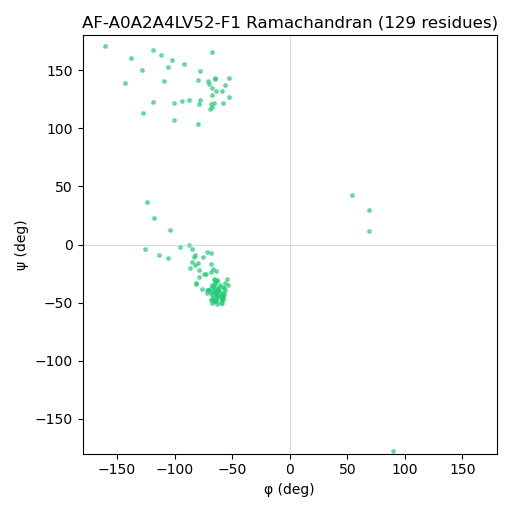 1 118 ? -2.911 8.627 -22.220 1.00 97.75 118 MET A CA 1
ATOM 899 C C . MET A 1 118 ? -1.625 9.125 -22.896 1.00 97.75 118 MET A C 1
ATOM 901 O O . MET A 1 118 ? -1.691 9.738 -23.964 1.00 97.75 118 MET A O 1
ATOM 905 N N . THR A 1 119 ? -0.456 8.905 -22.291 1.00 98.19 119 THR A N 1
ATOM 906 C CA . THR A 1 119 ? 0.827 9.356 -22.839 1.00 98.19 119 THR A CA 1
ATOM 907 C C . THR A 1 119 ? 1.547 8.196 -23.515 1.00 98.19 119 THR A C 1
ATOM 909 O O . THR A 1 119 ? 1.896 7.224 -22.856 1.00 98.19 119 THR A O 1
ATOM 912 N N . THR A 1 120 ? 1.857 8.327 -24.808 1.00 97.44 120 THR A N 1
ATOM 913 C CA . THR A 1 120 ? 2.661 7.329 -25.531 1.00 97.44 120 THR A CA 1
ATOM 914 C C . THR A 1 120 ? 4.025 7.147 -24.871 1.00 97.44 120 THR A C 1
ATOM 916 O O . THR A 1 120 ? 4.812 8.096 -24.761 1.00 97.44 120 THR A O 1
ATOM 919 N N . HIS A 1 121 ? 4.332 5.921 -24.460 1.00 97.88 121 HIS A N 1
ATOM 920 C CA . HIS A 1 121 ? 5.611 5.592 -23.854 1.00 97.88 121 HIS A CA 1
ATOM 921 C C . HIS A 1 121 ? 6.701 5.414 -24.932 1.00 97.88 121 HIS A C 1
ATOM 923 O O . HIS A 1 121 ? 6.439 4.809 -25.970 1.00 97.88 121 HIS A O 1
ATOM 929 N N . PRO A 1 122 ? 7.960 5.850 -24.721 1.00 98.06 122 PRO A N 1
ATOM 930 C CA . PRO A 1 122 ? 9.037 5.658 -25.704 1.00 98.06 122 PRO A CA 1
ATOM 931 C C . PRO A 1 122 ? 9.257 4.199 -26.141 1.00 98.06 122 PRO A C 1
ATOM 933 O O . PRO A 1 122 ? 9.645 3.948 -27.278 1.00 98.06 122 PRO A O 1
ATOM 936 N N . VAL A 1 123 ? 8.973 3.235 -25.261 1.00 97.94 123 VAL A N 1
ATOM 937 C CA . VAL A 1 123 ? 9.028 1.795 -25.589 1.00 97.94 123 VAL A CA 1
ATOM 938 C C . VAL A 1 123 ? 7.979 1.407 -26.634 1.00 97.94 123 VAL A C 1
ATOM 940 O O . VAL A 1 123 ? 8.238 0.529 -27.443 1.00 97.94 123 VAL A O 1
ATOM 943 N N . GLU A 1 124 ? 6.827 2.078 -26.694 1.00 97.75 124 GLU A N 1
ATOM 944 C CA . GLU A 1 124 ? 5.838 1.816 -27.747 1.00 97.75 124 GLU A CA 1
ATOM 945 C C . GLU A 1 124 ? 6.378 2.195 -29.129 1.00 97.75 124 GLU A C 1
ATOM 947 O O . GLU A 1 124 ? 6.102 1.499 -30.101 1.00 97.75 124 GLU A O 1
ATOM 952 N N . PHE A 1 125 ? 7.200 3.247 -29.229 1.00 97.25 125 PHE A N 1
ATOM 953 C CA . PHE A 1 125 ? 7.898 3.556 -30.478 1.00 97.25 125 PHE A CA 1
ATOM 954 C C . PHE A 1 125 ? 8.909 2.459 -30.829 1.00 97.25 125 PHE A C 1
ATOM 956 O O . PHE A 1 125 ? 8.924 2.000 -31.964 1.00 97.25 125 PHE A O 1
ATOM 963 N N . ASP A 1 126 ? 9.714 1.993 -29.873 1.00 96.94 126 ASP A N 1
ATOM 964 C CA . ASP A 1 126 ? 10.643 0.874 -30.104 1.00 96.94 126 ASP A CA 1
ATOM 965 C C . ASP A 1 126 ? 9.916 -0.393 -30.600 1.00 96.94 126 ASP A C 1
ATOM 967 O O . ASP A 1 126 ? 10.348 -1.034 -31.556 1.00 96.94 126 ASP A O 1
ATOM 971 N N . MET A 1 127 ? 8.761 -0.709 -30.009 1.00 96.31 127 MET A N 1
ATOM 972 C CA . MET A 1 127 ? 7.980 -1.900 -30.351 1.00 96.31 127 MET A CA 1
ATOM 973 C C . MET A 1 127 ? 7.196 -1.775 -31.662 1.00 96.31 127 MET A C 1
ATOM 975 O O . MET A 1 127 ? 7.059 -2.764 -32.382 1.00 96.31 127 MET A O 1
ATOM 979 N N . TYR A 1 128 ? 6.637 -0.596 -31.953 1.00 97.12 128 TYR A N 1
ATOM 980 C CA . TYR A 1 128 ? 5.569 -0.459 -32.947 1.00 97.12 128 TYR A CA 1
ATOM 981 C C . TYR A 1 128 ? 5.837 0.564 -34.062 1.00 97.12 128 TYR A C 1
ATOM 983 O O . TYR A 1 128 ? 5.035 0.663 -34.986 1.00 97.12 128 TYR A O 1
ATOM 991 N N . TYR A 1 129 ? 6.945 1.316 -34.037 1.00 94.81 129 TYR A N 1
ATOM 992 C CA . TYR A 1 129 ? 7.191 2.405 -35.002 1.00 94.81 129 TYR A CA 1
ATOM 993 C C . TYR A 1 129 ? 7.312 1.953 -36.466 1.00 94.81 129 TYR A C 1
ATOM 995 O O . TYR A 1 129 ? 6.997 2.719 -37.374 1.00 94.81 129 TYR A O 1
ATOM 1003 N N . SER A 1 130 ? 7.809 0.739 -36.710 1.00 90.69 130 SER A N 1
ATOM 1004 C CA . SER A 1 130 ? 8.042 0.193 -38.061 1.00 90.69 130 SER A CA 1
ATOM 1005 C C . SER A 1 130 ? 7.217 -1.058 -38.358 1.00 90.69 130 SER A C 1
ATOM 1007 O O . SER A 1 130 ? 7.620 -1.864 -39.198 1.00 90.69 130 SER A O 1
ATOM 1009 N N . VAL A 1 131 ? 6.102 -1.230 -37.644 1.00 70.75 131 VAL A N 1
ATOM 1010 C CA . VAL A 1 131 ? 5.091 -2.242 -37.979 1.00 70.75 131 VAL A CA 1
ATOM 1011 C C . VAL A 1 131 ? 4.445 -1.911 -39.320 1.00 70.75 131 VAL A C 1
ATOM 1013 O O . VAL A 1 131 ? 4.168 -0.715 -39.568 1.00 70.75 131 VAL A O 1
#